Protein AF-G4ZGY5-F1 (afdb_monomer_lite)

Secondary structure (DSSP, 8-state):
-HHHHHHHHHHHHHHHTT-HHHHHHHHTTT---HHHHHHHHHHHHSSSS---HHHHHHHHHHHHHHTTSS-TTTSTT-PPPHHHHHHHHHHHH--TT-TTS--TTHHHHHHHHHHTS---HHHHHHHHHHHHHHT-HHHHHHHHT-TTS-HHHHHHHHHHHHHTT-HHHHHHH--TT--

Structure (mmCIF, N/CA/C/O backbone):
data_AF-G4ZGY5-F1
#
_entry.id   AF-G4ZGY5-F1
#
loop_
_atom_site.group_PDB
_atom_site.id
_atom_site.type_symbol
_atom_site.label_atom_id
_atom_site.label_alt_id
_atom_site.label_comp_id
_atom_site.label_asym_id
_atom_site.label_entity_id
_atom_site.label_seq_id
_atom_site.pdbx_PDB_ins_code
_atom_site.Cartn_x
_atom_site.Cartn_y
_atom_site.Cartn_z
_atom_site.occupancy
_atom_site.B_iso_or_equiv
_atom_site.auth_seq_id
_atom_site.auth_comp_id
_atom_site.auth_asym_id
_atom_site.auth_atom_id
_atom_site.pdbx_PDB_model_num
ATOM 1 N N . HIS A 1 1 ? 27.009 -0.955 -19.158 1.00 62.12 1 HIS A N 1
ATOM 2 C CA . HIS A 1 1 ? 26.757 -0.333 -17.836 1.00 62.12 1 HIS A CA 1
ATOM 3 C C . HIS A 1 1 ? 25.848 0.907 -17.907 1.00 62.12 1 HIS A C 1
ATOM 5 O O . HIS A 1 1 ? 24.784 0.879 -17.306 1.00 62.12 1 HIS A O 1
ATOM 11 N N . LYS A 1 2 ? 26.174 1.963 -18.680 1.00 75.44 2 LYS A N 1
ATOM 12 C CA . LYS A 1 2 ? 25.311 3.167 -18.809 1.00 75.44 2 LYS A CA 1
ATOM 13 C C . LYS A 1 2 ? 23.903 2.888 -19.371 1.00 75.44 2 LYS A C 1
ATOM 15 O O . LYS A 1 2 ? 22.945 3.500 -18.918 1.00 75.44 2 LYS A O 1
ATOM 20 N N . PHE A 1 3 ? 23.783 1.944 -20.307 1.00 82.50 3 PHE A N 1
ATOM 21 C CA . PHE A 1 3 ? 22.506 1.573 -20.931 1.00 82.50 3 PHE A CA 1
ATOM 22 C C . PHE A 1 3 ? 21.531 0.882 -19.958 1.00 82.50 3 PHE A C 1
ATOM 24 O O . PHE A 1 3 ? 20.380 1.285 -19.870 1.00 82.50 3 PHE A O 1
ATOM 31 N N . ILE A 1 4 ? 22.010 -0.058 -19.131 1.00 84.81 4 ILE A N 1
ATOM 32 C CA . ILE A 1 4 ? 21.195 -0.719 -18.089 1.00 84.81 4 ILE A CA 1
ATOM 33 C C . ILE A 1 4 ? 20.696 0.301 -17.057 1.00 84.81 4 ILE A C 1
ATOM 35 O O . ILE A 1 4 ? 19.529 0.302 -16.689 1.00 84.81 4 ILE A O 1
ATOM 39 N N . LYS A 1 5 ? 21.547 1.251 -16.648 1.00 89.06 5 LYS A N 1
ATOM 40 C CA . LYS A 1 5 ? 21.125 2.337 -15.750 1.00 89.06 5 LYS A CA 1
ATOM 41 C C . LYS A 1 5 ? 20.002 3.191 -16.357 1.00 89.06 5 LYS A C 1
ATOM 43 O O . LYS A 1 5 ? 19.111 3.627 -15.631 1.00 89.06 5 LYS A O 1
ATOM 48 N N . ALA A 1 6 ? 20.040 3.429 -17.670 1.00 91.81 6 ALA A N 1
ATOM 49 C CA . ALA A 1 6 ? 18.980 4.146 -18.373 1.00 91.81 6 ALA A CA 1
ATOM 50 C C . ALA A 1 6 ? 17.673 3.339 -18.411 1.00 91.81 6 ALA A C 1
ATOM 52 O O . ALA A 1 6 ? 16.624 3.918 -18.148 1.00 91.81 6 ALA A O 1
ATOM 53 N N . ILE A 1 7 ? 17.746 2.022 -18.648 1.00 90.25 7 ILE A N 1
ATOM 54 C CA . ILE A 1 7 ? 16.598 1.101 -18.587 1.00 90.25 7 ILE A CA 1
ATOM 55 C C . ILE A 1 7 ? 15.952 1.133 -17.197 1.00 90.25 7 ILE A C 1
ATOM 57 O O . ILE A 1 7 ? 14.754 1.378 -17.089 1.00 90.25 7 ILE A O 1
ATOM 61 N N . ASN A 1 8 ? 16.741 0.995 -16.129 1.00 91.00 8 ASN A N 1
ATOM 62 C CA . ASN A 1 8 ? 16.217 0.977 -14.760 1.00 91.00 8 ASN A CA 1
ATOM 63 C C . ASN A 1 8 ? 15.543 2.306 -14.381 1.00 91.00 8 ASN A C 1
ATOM 65 O O . ASN A 1 8 ? 14.470 2.325 -13.781 1.00 91.00 8 ASN A O 1
ATOM 69 N N . ASN A 1 9 ? 16.139 3.436 -14.771 1.00 93.12 9 ASN A N 1
ATOM 70 C CA . ASN A 1 9 ? 15.530 4.751 -14.560 1.00 93.12 9 ASN A CA 1
ATOM 71 C C . ASN A 1 9 ? 14.270 4.957 -15.420 1.00 93.12 9 ASN A C 1
ATOM 73 O O . ASN A 1 9 ? 13.319 5.589 -14.960 1.00 93.12 9 ASN A O 1
ATOM 77 N N . ALA A 1 10 ? 14.246 4.441 -16.653 1.00 95.19 10 ALA A N 1
ATOM 78 C CA . ALA A 1 10 ? 13.061 4.481 -17.505 1.00 95.19 10 ALA A CA 1
ATOM 79 C C . ALA A 1 10 ? 11.917 3.658 -16.901 1.00 95.19 10 ALA A C 1
ATOM 81 O O . ALA A 1 10 ? 10.786 4.135 -16.880 1.00 95.19 10 ALA A O 1
ATOM 82 N N . PHE A 1 11 ? 12.223 2.485 -16.341 1.00 94.56 11 PHE A N 1
ATOM 83 C CA . PHE A 1 11 ? 11.250 1.613 -15.686 1.00 94.56 11 PHE A CA 1
ATOM 84 C C . PHE A 1 11 ? 10.597 2.306 -14.496 1.00 94.56 11 PHE A C 1
ATOM 86 O O . PHE A 1 11 ? 9.376 2.432 -14.454 1.00 94.56 11 PHE A O 1
ATOM 93 N N . PHE A 1 12 ? 11.410 2.855 -13.591 1.00 92.62 12 PHE A N 1
ATOM 94 C CA . PHE A 1 12 ? 10.903 3.598 -12.440 1.00 92.62 12 PHE A CA 1
ATOM 95 C C . PHE A 1 12 ? 9.982 4.755 -12.858 1.00 92.62 12 PHE A C 1
ATOM 97 O O . PHE A 1 12 ? 8.886 4.902 -12.325 1.00 92.62 12 PHE A O 1
ATOM 104 N N . ARG A 1 13 ? 10.389 5.560 -13.850 1.00 92.56 13 ARG A N 1
ATOM 105 C CA . ARG A 1 13 ? 9.583 6.696 -14.333 1.00 92.56 13 ARG A CA 1
ATOM 106 C C . ARG A 1 13 ? 8.297 6.255 -15.025 1.00 92.56 13 ARG A C 1
ATOM 108 O O . ARG A 1 13 ? 7.273 6.908 -14.853 1.00 92.56 13 ARG A O 1
ATOM 115 N N . ALA A 1 14 ? 8.347 5.180 -15.807 1.00 94.31 14 ALA A N 1
ATOM 116 C CA . ALA A 1 14 ? 7.169 4.620 -16.453 1.00 94.31 14 ALA A CA 1
ATOM 117 C C . ALA A 1 14 ? 6.154 4.140 -15.408 1.00 94.31 14 ALA A C 1
ATOM 119 O O . ALA A 1 14 ? 4.981 4.491 -15.512 1.00 94.31 14 ALA A O 1
ATOM 120 N N . ALA A 1 15 ? 6.615 3.431 -14.374 1.00 93.12 15 ALA A N 1
ATOM 121 C CA . ALA A 1 15 ? 5.768 2.952 -13.288 1.00 93.12 15 ALA A CA 1
ATOM 122 C C . ALA A 1 15 ? 5.157 4.106 -12.474 1.00 93.12 15 ALA A C 1
ATOM 124 O O . ALA A 1 15 ? 3.945 4.148 -12.280 1.00 93.12 15 ALA A O 1
ATOM 125 N N . LEU A 1 16 ? 5.972 5.099 -12.102 1.00 89.75 16 LEU A N 1
ATOM 126 C CA . LEU A 1 16 ? 5.537 6.295 -11.370 1.00 89.75 16 LEU A CA 1
ATOM 127 C C . LEU A 1 16 ? 4.434 7.084 -12.100 1.00 89.75 16 LEU A C 1
ATOM 129 O O . LEU A 1 16 ? 3.570 7.683 -11.468 1.00 89.75 16 LEU A O 1
ATOM 133 N N . HIS A 1 17 ? 4.464 7.098 -13.434 1.00 89.56 17 HIS A N 1
ATOM 134 C CA . HIS A 1 17 ? 3.507 7.828 -14.273 1.00 89.56 17 HIS A CA 1
ATOM 135 C C . HIS A 1 17 ? 2.445 6.934 -14.932 1.00 89.56 17 HIS A C 1
ATOM 137 O O . HIS A 1 17 ? 1.798 7.366 -15.893 1.00 89.56 17 HIS A O 1
ATOM 143 N N . GLY A 1 18 ? 2.299 5.692 -14.464 1.00 90.94 18 GLY A N 1
ATOM 144 C CA . GLY A 1 18 ? 1.232 4.786 -14.889 1.00 90.94 18 GLY A CA 1
ATOM 145 C C . GLY A 1 18 ? 1.317 4.347 -16.349 1.00 90.94 18 GLY A C 1
ATOM 146 O O . GLY A 1 18 ? 0.303 4.134 -17.008 1.00 90.94 18 GLY A O 1
ATOM 147 N N . LYS A 1 19 ? 2.522 4.291 -16.925 1.00 94.19 19 LYS A N 1
ATOM 148 C CA . LYS A 1 19 ? 2.734 3.886 -18.321 1.00 94.19 19 LYS A CA 1
ATOM 149 C C . LYS A 1 19 ? 2.868 2.366 -18.415 1.00 94.19 19 LYS A C 1
ATOM 151 O O . LYS A 1 19 ? 3.948 1.873 -18.734 1.00 94.19 19 LYS A O 1
ATOM 156 N N . THR A 1 20 ? 1.779 1.636 -18.147 1.00 93.38 20 THR A N 1
ATOM 157 C CA . THR A 1 20 ? 1.752 0.160 -18.051 1.00 93.38 20 THR A CA 1
ATOM 158 C C . THR A 1 20 ? 2.390 -0.534 -19.257 1.00 93.38 20 THR A C 1
ATOM 160 O O . THR A 1 20 ? 3.246 -1.391 -19.077 1.00 93.38 20 THR A O 1
ATOM 163 N N . SER A 1 21 ? 2.085 -0.108 -20.487 1.00 93.69 21 SER A N 1
ATOM 164 C CA . SER A 1 21 ? 2.675 -0.699 -21.702 1.00 93.69 21 SER A CA 1
ATOM 165 C C . SER A 1 21 ? 4.195 -0.514 -21.801 1.00 93.69 21 SER A C 1
ATOM 167 O O . SER A 1 21 ? 4.912 -1.382 -22.295 1.00 93.69 21 SER A O 1
ATOM 169 N N . VAL A 1 22 ? 4.716 0.612 -21.305 1.00 95.25 22 VAL A N 1
ATOM 170 C CA . VAL A 1 22 ? 6.162 0.868 -21.246 1.00 95.25 22 VAL A CA 1
ATOM 171 C C . VAL A 1 22 ? 6.802 0.027 -20.142 1.00 95.25 22 VAL A C 1
ATOM 173 O O . VAL A 1 22 ? 7.892 -0.502 -20.338 1.00 95.25 22 VAL A O 1
ATOM 176 N N . VAL A 1 23 ? 6.127 -0.121 -18.999 1.00 93.50 23 VAL A N 1
ATOM 177 C CA . VAL A 1 23 ? 6.554 -1.005 -17.904 1.00 93.50 23 VAL A CA 1
ATOM 178 C C . VAL A 1 23 ? 6.661 -2.449 -18.396 1.00 93.50 23 VAL A C 1
ATOM 180 O O . VAL A 1 23 ? 7.712 -3.060 -18.222 1.00 93.50 23 VAL A O 1
ATOM 183 N N . GLU A 1 24 ? 5.633 -2.963 -19.071 1.00 91.56 24 GLU A N 1
ATOM 184 C CA . GLU A 1 24 ? 5.614 -4.302 -19.670 1.00 91.56 24 GLU A CA 1
ATOM 185 C C . GLU A 1 24 ? 6.781 -4.508 -20.646 1.00 91.56 24 GLU A C 1
ATOM 187 O O . GLU A 1 24 ? 7.550 -5.461 -20.508 1.00 91.56 24 GLU A O 1
ATOM 192 N N . PHE A 1 25 ? 6.979 -3.571 -21.580 1.00 90.62 25 PHE A N 1
ATOM 193 C CA . PHE A 1 25 ? 8.103 -3.620 -22.517 1.00 90.62 25 PHE A CA 1
ATOM 194 C C . PHE A 1 25 ? 9.457 -3.683 -21.796 1.00 90.62 25 PHE A C 1
ATOM 196 O O . PHE A 1 25 ? 10.327 -4.471 -22.167 1.00 90.62 25 PHE A O 1
ATOM 203 N N . LEU A 1 26 ? 9.646 -2.864 -20.756 1.00 91.31 26 LEU A N 1
ATOM 204 C CA . LEU A 1 26 ? 10.901 -2.799 -20.008 1.00 91.31 26 LEU A CA 1
ATOM 205 C C . LE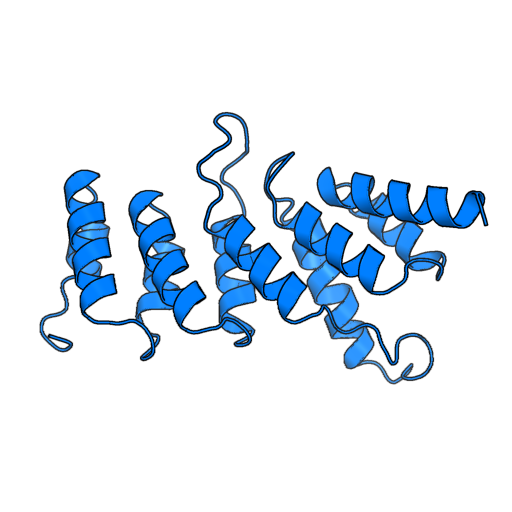U A 1 26 ? 11.154 -4.067 -19.183 1.00 91.31 26 LEU A C 1
ATOM 207 O O . LEU A 1 26 ? 12.301 -4.512 -19.135 1.00 91.31 26 LEU A O 1
ATOM 211 N N . LEU A 1 27 ? 10.121 -4.690 -18.608 1.00 87.88 27 LEU A N 1
ATOM 212 C CA . LEU A 1 27 ? 10.243 -6.013 -17.977 1.00 87.88 27 LEU A CA 1
ATOM 213 C C . LEU A 1 27 ? 10.678 -7.077 -18.989 1.00 87.88 27 LEU A C 1
ATOM 215 O O . LEU A 1 27 ? 11.577 -7.868 -18.703 1.00 87.88 27 LEU A O 1
ATOM 219 N N . GLY A 1 28 ? 10.124 -7.034 -20.204 1.00 85.50 28 GLY A N 1
ATOM 220 C CA . GLY A 1 28 ? 10.488 -7.934 -21.302 1.00 85.50 28 GLY A CA 1
ATOM 221 C C . GLY A 1 28 ? 11.960 -7.860 -21.730 1.00 85.50 28 GLY A C 1
ATOM 222 O O . GLY A 1 28 ? 12.449 -8.772 -22.393 1.00 85.50 28 GLY A O 1
ATOM 223 N N . THR A 1 29 ? 12.701 -6.819 -21.329 1.00 85.38 29 THR A N 1
ATOM 224 C CA . THR A 1 29 ? 14.145 -6.716 -21.606 1.00 85.38 29 THR A CA 1
ATOM 225 C C . THR A 1 29 ? 15.006 -7.645 -20.746 1.00 85.38 29 THR A C 1
ATOM 227 O O . THR A 1 29 ? 16.175 -7.844 -21.069 1.00 85.38 29 THR A O 1
ATOM 230 N N . GLY A 1 30 ? 14.475 -8.185 -19.640 1.00 84.25 30 GLY A N 1
ATOM 231 C CA . GLY A 1 30 ? 15.229 -9.039 -18.712 1.00 84.25 30 GLY A CA 1
ATOM 232 C C . GLY A 1 30 ? 16.366 -8.321 -17.968 1.00 84.25 30 GLY A C 1
ATOM 233 O O . GLY A 1 30 ? 17.267 -8.965 -17.436 1.00 84.25 30 GLY A O 1
ATOM 234 N N . HIS A 1 31 ? 16.372 -6.984 -17.963 1.00 84.62 31 HIS A N 1
ATOM 235 C CA . HIS A 1 31 ? 17.411 -6.166 -17.324 1.00 84.62 31 HIS A CA 1
ATOM 236 C C . HIS A 1 31 ? 16.954 -5.464 -16.041 1.00 84.62 31 HIS A C 1
ATOM 238 O O . HIS A 1 31 ? 17.760 -4.788 -15.396 1.00 84.62 31 HIS A O 1
ATOM 244 N N . ILE A 1 32 ? 15.683 -5.614 -15.669 1.00 86.81 32 ILE A N 1
ATOM 245 C CA . ILE A 1 32 ? 15.131 -5.063 -14.433 1.00 86.81 32 ILE A CA 1
ATOM 246 C C . ILE A 1 32 ? 15.464 -6.022 -13.298 1.00 86.81 32 ILE A C 1
ATOM 248 O O . ILE A 1 32 ? 14.959 -7.131 -13.271 1.00 86.81 32 ILE A O 1
ATOM 252 N N . GLY A 1 33 ? 16.336 -5.597 -12.384 1.00 84.31 33 GLY A N 1
ATOM 253 C CA . GLY A 1 33 ? 16.622 -6.358 -11.168 1.00 84.31 33 GLY A CA 1
ATOM 254 C C . GLY A 1 33 ? 15.600 -6.091 -10.052 1.00 84.31 33 GLY A C 1
ATOM 255 O O . GLY A 1 33 ? 14.904 -5.071 -10.103 1.00 84.31 33 GLY A O 1
ATOM 256 N N . PRO A 1 34 ? 15.582 -6.922 -8.995 1.00 84.38 34 PRO A N 1
ATOM 257 C CA . PRO A 1 34 ? 14.566 -6.893 -7.936 1.00 84.38 34 PRO A CA 1
ATOM 258 C C . PRO A 1 34 ? 14.459 -5.536 -7.227 1.00 84.38 34 PRO A C 1
ATOM 260 O O . PRO A 1 34 ? 13.371 -4.997 -7.082 1.00 84.38 34 PRO A O 1
ATOM 263 N N . GLU A 1 35 ? 15.583 -4.893 -6.897 1.00 87.81 35 GLU A N 1
ATOM 264 C CA . GLU A 1 35 ? 15.566 -3.564 -6.258 1.00 87.81 35 GLU A CA 1
ATOM 265 C C . GLU A 1 35 ? 14.933 -2.481 -7.157 1.00 87.81 35 GLU A C 1
ATOM 267 O O . GLU A 1 35 ? 14.282 -1.547 -6.692 1.00 87.81 35 GLU A O 1
ATOM 272 N N . THR A 1 36 ? 15.145 -2.576 -8.474 1.00 90.56 36 THR A N 1
ATOM 273 C CA . THR A 1 36 ? 14.540 -1.638 -9.433 1.00 90.56 36 THR A CA 1
ATOM 274 C C . THR A 1 36 ? 13.055 -1.930 -9.604 1.00 90.56 36 THR A C 1
ATOM 276 O O . THR A 1 36 ? 12.268 -0.989 -9.727 1.00 90.56 36 THR A O 1
ATOM 279 N N . PHE A 1 37 ? 12.683 -3.211 -9.587 1.00 91.06 37 PHE A N 1
ATOM 280 C CA . PHE A 1 37 ? 11.297 -3.651 -9.613 1.00 91.06 37 PHE A CA 1
ATOM 281 C C . PHE A 1 37 ? 10.525 -3.099 -8.413 1.00 91.06 37 PHE A C 1
ATOM 283 O O . PHE A 1 37 ? 9.548 -2.381 -8.614 1.00 91.06 37 PHE A O 1
ATOM 290 N N . ASP A 1 38 ? 11.022 -3.336 -7.196 1.00 91.31 38 ASP A N 1
ATOM 291 C CA . ASP A 1 38 ? 10.435 -2.862 -5.937 1.00 91.31 38 ASP A CA 1
ATOM 292 C C . ASP A 1 38 ? 10.202 -1.350 -5.964 1.00 91.31 38 ASP A C 1
ATOM 294 O O . ASP A 1 38 ? 9.090 -0.879 -5.742 1.00 91.31 38 ASP A O 1
ATOM 298 N N . LYS A 1 39 ? 11.213 -0.573 -6.368 1.00 91.44 39 LYS A N 1
ATOM 299 C CA . LYS A 1 39 ? 11.081 0.886 -6.511 1.00 91.44 39 LYS A CA 1
ATOM 300 C C . LYS A 1 39 ? 10.005 1.294 -7.516 1.00 91.44 39 LYS A C 1
ATOM 302 O O . LYS A 1 39 ? 9.318 2.294 -7.301 1.00 91.44 39 LYS A O 1
ATOM 307 N N . GLY A 1 40 ? 9.880 0.573 -8.630 1.00 92.25 40 GLY A N 1
ATOM 308 C CA . GLY A 1 40 ? 8.825 0.816 -9.613 1.00 92.25 40 GLY A CA 1
ATOM 309 C C . GLY A 1 40 ? 7.442 0.478 -9.061 1.00 92.25 40 GLY A C 1
ATOM 310 O O . GLY A 1 40 ? 6.529 1.289 -9.192 1.00 92.25 40 GLY A O 1
ATOM 311 N N . PHE A 1 41 ? 7.309 -0.665 -8.387 1.00 92.31 41 PHE A N 1
ATOM 312 C CA . PHE A 1 41 ? 6.081 -1.099 -7.726 1.00 92.31 41 PHE A CA 1
ATOM 313 C C . PHE A 1 41 ? 5.623 -0.102 -6.656 1.00 92.31 41 PHE A C 1
ATOM 315 O O . PHE A 1 41 ? 4.501 0.399 -6.711 1.00 92.31 41 PHE A O 1
ATOM 322 N N . GLU A 1 42 ? 6.517 0.285 -5.746 1.00 91.56 42 GLU A N 1
ATOM 323 C CA . GLU A 1 42 ? 6.250 1.323 -4.754 1.00 91.56 42 GLU A CA 1
ATOM 324 C C . GLU A 1 42 ? 5.850 2.653 -5.410 1.00 91.56 42 GLU A C 1
ATOM 326 O O . GLU A 1 42 ? 4.976 3.364 -4.910 1.00 91.56 42 GLU A O 1
ATOM 331 N N . GLY A 1 43 ? 6.526 3.035 -6.500 1.00 89.75 43 GLY A N 1
ATOM 332 C CA . GLY A 1 43 ? 6.246 4.260 -7.249 1.00 89.75 43 GLY A CA 1
ATOM 333 C C . GLY A 1 43 ? 4.841 4.266 -7.851 1.00 89.75 43 GLY A C 1
ATOM 334 O O . GLY A 1 43 ? 4.135 5.265 -7.727 1.00 89.75 43 GLY A O 1
ATOM 335 N N . ALA A 1 44 ? 4.419 3.142 -8.435 1.00 90.75 44 ALA A N 1
ATOM 336 C CA . ALA A 1 44 ? 3.076 2.962 -8.979 1.00 90.75 44 ALA A CA 1
ATOM 337 C C . ALA A 1 44 ? 1.996 3.006 -7.880 1.00 90.75 44 ALA A C 1
ATOM 339 O O . ALA A 1 44 ? 0.941 3.610 -8.084 1.00 90.75 44 ALA A O 1
ATOM 340 N N . ALA A 1 45 ? 2.281 2.461 -6.692 1.00 87.75 45 ALA A N 1
ATOM 341 C CA . ALA A 1 45 ? 1.358 2.478 -5.553 1.00 87.75 45 ALA A CA 1
ATOM 342 C C . ALA A 1 45 ? 1.100 3.891 -4.978 1.00 87.75 45 ALA A C 1
ATOM 344 O O . ALA A 1 45 ? 0.094 4.110 -4.299 1.00 87.75 45 ALA A O 1
ATOM 345 N N . GLY A 1 46 ? 1.952 4.873 -5.303 1.00 76.50 46 GLY A N 1
ATOM 346 C CA . GLY A 1 46 ? 1.688 6.302 -5.109 1.00 76.50 46 GLY A CA 1
ATOM 347 C C . GLY A 1 46 ? 2.780 7.071 -4.356 1.00 76.50 46 GLY A C 1
ATOM 348 O O . GLY A 1 46 ? 3.675 6.500 -3.750 1.00 76.50 46 GLY A O 1
ATOM 349 N N . THR A 1 47 ? 2.713 8.405 -4.447 1.00 62.53 47 THR A N 1
ATOM 350 C CA . THR A 1 47 ? 3.357 9.497 -3.656 1.00 62.53 47 THR A CA 1
ATOM 351 C C . THR A 1 47 ? 3.603 10.705 -4.562 1.0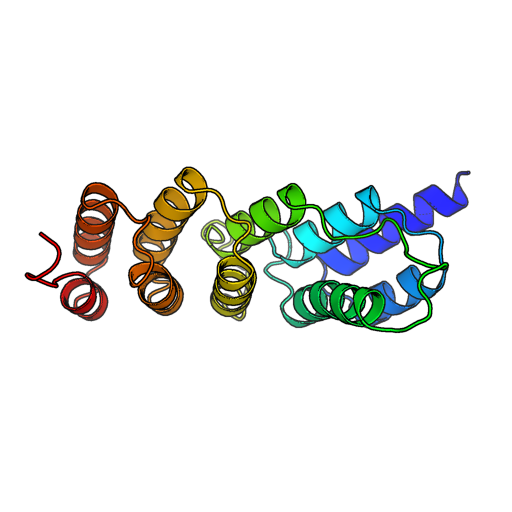0 62.53 47 THR A C 1
ATOM 353 O O . THR A 1 47 ? 3.396 11.837 -4.147 1.00 62.53 47 THR A O 1
ATOM 356 N N . THR A 1 48 ? 3.963 10.490 -5.832 1.00 56.66 48 THR A N 1
ATOM 357 C CA . THR A 1 48 ? 4.092 11.535 -6.865 1.00 56.66 48 THR A CA 1
ATOM 358 C C . THR A 1 48 ? 3.447 11.037 -8.158 1.00 56.66 48 THR A C 1
ATOM 360 O O . THR A 1 48 ? 3.842 9.997 -8.662 1.00 56.66 48 THR A O 1
ATOM 363 N N . GLY A 1 49 ? 2.448 11.751 -8.688 1.00 57.19 49 GLY A N 1
ATOM 364 C CA . GLY A 1 49 ? 1.668 11.327 -9.868 1.00 57.19 49 GLY A CA 1
ATOM 365 C C . GLY A 1 49 ? 0.327 10.653 -9.550 1.00 57.19 49 GLY A C 1
ATOM 366 O O . GLY A 1 49 ? -0.465 10.426 -10.460 1.00 57.19 49 GLY A O 1
ATOM 367 N N . GLY A 1 50 ? 0.044 10.402 -8.268 1.00 71.50 50 GLY A N 1
ATOM 368 C CA . GLY A 1 50 ? -1.138 9.663 -7.823 1.00 71.50 50 GLY A CA 1
ATOM 369 C C . GLY A 1 50 ? -0.934 8.151 -7.879 1.00 71.50 50 GLY A C 1
ATOM 370 O O . GLY A 1 50 ? 0.102 7.666 -8.331 1.00 71.50 50 GLY A O 1
ATOM 371 N N . THR A 1 51 ? -1.914 7.415 -7.373 1.00 81.69 51 THR A N 1
ATOM 372 C CA . THR A 1 51 ? -1.905 5.954 -7.382 1.00 81.69 51 THR A CA 1
ATOM 373 C C . THR A 1 51 ? -2.240 5.439 -8.781 1.00 81.69 51 THR A C 1
ATOM 375 O O . THR A 1 51 ? -3.293 5.749 -9.332 1.00 81.69 51 THR A O 1
ATOM 378 N N . GLN A 1 52 ? -1.332 4.660 -9.364 1.00 88.75 52 GLN A N 1
ATOM 379 C CA . GLN A 1 52 ? -1.455 4.096 -10.706 1.00 88.75 52 GLN A CA 1
ATOM 380 C C . GLN A 1 52 ? -2.061 2.699 -10.593 1.00 88.75 52 GLN A C 1
ATOM 382 O O . GLN A 1 52 ? -1.333 1.705 -10.585 1.00 88.75 52 GLN A O 1
ATOM 387 N N . LEU A 1 53 ? -3.386 2.624 -10.448 1.00 87.25 53 LEU A N 1
ATOM 388 C CA . LEU A 1 53 ? -4.104 1.371 -10.184 1.00 87.25 53 LEU A CA 1
ATOM 389 C C . LEU A 1 53 ? -3.725 0.257 -11.166 1.00 87.25 53 LEU A C 1
ATOM 391 O O . LEU A 1 53 ? -3.200 -0.774 -10.754 1.00 87.25 53 LEU A O 1
ATOM 395 N N . GLU A 1 54 ? -3.911 0.500 -12.464 1.00 89.81 54 GLU A N 1
ATOM 396 C CA . GLU A 1 54 ? -3.635 -0.484 -13.515 1.00 89.81 54 GLU A CA 1
ATOM 397 C C . GLU A 1 54 ? -2.182 -0.974 -13.474 1.00 89.81 54 GLU A C 1
ATOM 399 O O . GLU A 1 54 ? -1.923 -2.174 -13.463 1.00 89.81 54 GLU A O 1
ATOM 404 N N . THR A 1 55 ? -1.222 -0.050 -13.385 1.00 91.31 55 THR A N 1
ATOM 405 C CA . THR A 1 55 ? 0.204 -0.394 -13.350 1.00 91.31 55 THR A CA 1
ATOM 406 C C . THR A 1 55 ? 0.593 -1.132 -12.067 1.00 91.31 55 THR A C 1
ATOM 408 O O . THR A 1 55 ? 1.425 -2.034 -12.117 1.00 91.31 55 THR A O 1
ATOM 411 N N . THR A 1 56 ? -0.005 -0.791 -10.924 1.00 91.81 56 THR A N 1
ATOM 412 C CA . THR A 1 56 ? 0.290 -1.455 -9.644 1.00 91.81 56 THR A CA 1
ATOM 413 C C . THR A 1 56 ? -0.244 -2.882 -9.634 1.00 91.81 56 THR A C 1
ATOM 415 O O . THR A 1 56 ? 0.488 -3.798 -9.265 1.00 91.81 56 THR A O 1
ATOM 418 N N . LEU A 1 57 ? -1.482 -3.086 -10.103 1.00 90.31 57 LEU A N 1
ATOM 419 C CA . LEU A 1 57 ? -2.066 -4.417 -10.271 1.00 90.31 57 LEU A CA 1
ATOM 420 C C . LEU A 1 57 ? -1.273 -5.240 -11.286 1.00 90.31 57 LEU A C 1
ATOM 422 O O . LEU A 1 57 ? -0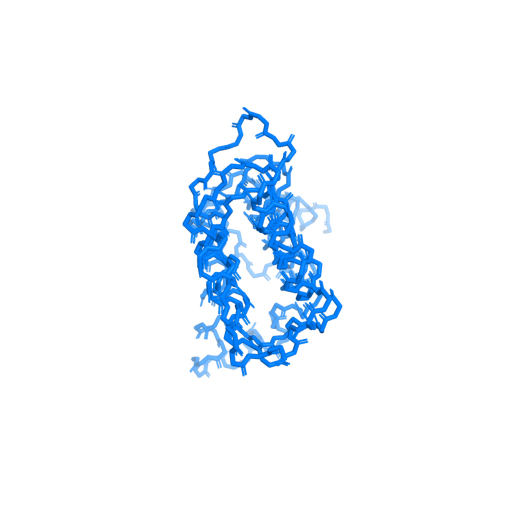.969 -6.401 -11.024 1.00 90.31 57 LEU A O 1
ATOM 426 N N . PHE A 1 58 ? -0.882 -4.638 -12.413 1.00 90.81 58 PHE A N 1
ATOM 427 C CA . PHE A 1 58 ? -0.036 -5.295 -13.404 1.00 90.81 58 PHE A CA 1
ATOM 428 C C . PHE A 1 58 ? 1.278 -5.773 -12.782 1.00 90.81 58 PHE A C 1
ATOM 430 O O . PHE A 1 58 ? 1.615 -6.944 -12.923 1.00 90.81 58 PHE A O 1
ATOM 437 N N . LEU A 1 59 ? 2.002 -4.915 -12.059 1.00 90.62 59 LEU A N 1
ATOM 438 C CA . LEU A 1 59 ? 3.260 -5.290 -11.406 1.00 90.62 59 LEU A CA 1
ATOM 439 C C . LEU A 1 59 ? 3.050 -6.375 -10.337 1.00 90.62 59 LEU A C 1
ATOM 441 O O . LEU A 1 59 ? 3.802 -7.348 -10.304 1.00 90.62 59 LEU A O 1
ATOM 445 N N . TYR A 1 60 ? 1.995 -6.261 -9.526 1.00 89.38 60 TYR A N 1
ATOM 446 C CA . TYR A 1 60 ? 1.643 -7.258 -8.512 1.00 89.38 60 TYR A CA 1
ATOM 447 C C . TYR A 1 60 ? 1.342 -8.638 -9.131 1.00 89.38 60 TYR A C 1
ATOM 449 O O . TYR A 1 60 ? 1.926 -9.652 -8.738 1.00 89.38 60 TYR A O 1
ATOM 457 N N . TYR A 1 61 ? 0.472 -8.699 -10.145 1.00 85.06 61 TYR A N 1
ATOM 458 C CA . TYR A 1 61 ? 0.049 -9.961 -10.759 1.00 85.06 61 TYR A CA 1
ATOM 459 C C . TYR A 1 61 ? 1.052 -10.543 -11.750 1.00 85.06 61 TYR A C 1
ATOM 461 O O . TYR A 1 61 ? 1.181 -11.765 -11.807 1.00 85.06 61 TYR A O 1
ATOM 469 N N . THR A 1 62 ? 1.793 -9.715 -12.493 1.00 76.44 62 THR A N 1
ATOM 470 C CA . THR A 1 62 ? 2.882 -10.186 -13.372 1.00 76.44 62 THR A CA 1
ATOM 471 C C . THR A 1 62 ? 3.878 -11.009 -12.565 1.00 76.44 62 THR A C 1
ATOM 473 O O . THR A 1 62 ? 4.327 -12.067 -13.008 1.00 76.44 62 THR A O 1
ATOM 476 N N . HIS A 1 63 ? 4.141 -10.590 -11.327 1.00 69.06 63 HIS A N 1
ATOM 477 C CA . HIS A 1 63 ? 5.005 -11.341 -10.437 1.00 69.06 63 HIS A CA 1
ATOM 478 C C . HIS A 1 63 ? 4.319 -12.589 -9.833 1.00 69.06 63 HIS A C 1
ATOM 480 O O . HIS A 1 63 ? 4.915 -13.668 -9.783 1.00 69.06 63 HIS A O 1
ATOM 486 N N . ARG A 1 64 ? 3.034 -12.505 -9.449 1.00 56.62 64 ARG A N 1
ATOM 487 C CA . ARG A 1 64 ? 2.268 -13.652 -8.907 1.00 56.62 64 ARG A CA 1
ATOM 488 C C . ARG A 1 64 ? 2.005 -14.767 -9.935 1.00 56.62 64 ARG A C 1
ATOM 490 O O . ARG A 1 64 ? 1.893 -15.929 -9.559 1.00 56.62 64 ARG A O 1
ATOM 497 N N . ALA A 1 65 ? 1.936 -14.441 -11.225 1.00 50.38 65 ALA A N 1
ATOM 498 C CA . ALA A 1 65 ? 1.827 -15.415 -12.314 1.00 50.38 65 ALA A CA 1
ATOM 499 C C . ALA A 1 65 ? 3.178 -16.083 -12.642 1.00 50.38 65 ALA A C 1
ATOM 501 O O . ALA A 1 65 ? 3.217 -17.268 -12.989 1.00 50.38 65 ALA A O 1
ATOM 502 N N . SER A 1 66 ? 4.287 -15.350 -12.483 1.00 51.69 66 SER A N 1
ATOM 503 C CA . SER A 1 66 ? 5.651 -15.875 -12.641 1.00 51.69 66 SER A CA 1
ATOM 504 C C . SER A 1 66 ? 5.997 -16.913 -11.563 1.00 51.69 66 SER A C 1
ATOM 506 O O . SER A 1 66 ? 6.583 -17.949 -11.871 1.00 51.69 66 SER A O 1
ATOM 508 N N . SER A 1 67 ? 5.533 -16.719 -10.321 1.00 49.19 67 SER A N 1
ATOM 509 C CA . SER A 1 67 ? 5.743 -17.682 -9.226 1.00 49.19 67 SER A CA 1
ATOM 510 C C . SER A 1 67 ? 4.912 -18.972 -9.339 1.00 49.19 67 SER A C 1
ATOM 512 O O . SER A 1 67 ? 5.271 -19.981 -8.731 1.00 49.19 67 SER A O 1
ATOM 514 N N . GLN A 1 68 ? 3.831 -18.972 -10.131 1.00 48.50 68 GLN A N 1
ATOM 515 C CA . GLN A 1 68 ? 2.944 -20.131 -10.336 1.00 48.50 68 GLN A CA 1
ATOM 516 C C . GLN A 1 68 ? 3.212 -20.906 -11.639 1.00 48.50 68 GLN A C 1
ATOM 518 O O . GLN A 1 68 ? 2.740 -22.033 -11.795 1.00 48.50 68 GLN A O 1
ATOM 523 N N . SER A 1 69 ? 3.981 -20.337 -12.569 1.00 47.31 69 SER A N 1
ATOM 524 C CA . SER A 1 69 ? 4.282 -20.949 -13.867 1.00 47.31 69 SER A CA 1
ATOM 525 C C . SER A 1 69 ? 5.611 -21.717 -13.825 1.00 47.31 69 SER A C 1
ATOM 527 O O . SER A 1 69 ? 6.606 -21.236 -13.298 1.00 47.31 69 SER A O 1
ATOM 529 N N . LEU A 1 70 ? 5.662 -22.909 -14.432 1.00 43.47 70 LEU A N 1
ATOM 530 C CA . LEU A 1 70 ? 6.794 -23.861 -14.406 1.00 43.47 70 LEU A CA 1
ATOM 531 C C . LEU A 1 70 ? 8.136 -23.351 -14.995 1.00 43.47 70 LEU A C 1
ATOM 533 O O . LEU A 1 70 ? 9.120 -24.092 -14.995 1.00 43.47 70 LEU A O 1
ATOM 537 N N . ASN A 1 71 ? 8.234 -22.091 -15.431 1.00 45.88 71 ASN A N 1
ATOM 538 C CA . ASN A 1 71 ? 9.482 -21.445 -15.870 1.00 45.88 71 ASN A CA 1
ATOM 539 C C . ASN A 1 71 ? 10.300 -20.905 -14.684 1.00 45.88 71 ASN A C 1
ATOM 541 O O . ASN A 1 71 ? 10.798 -19.781 -14.688 1.00 45.88 71 ASN A O 1
ATOM 545 N N . LYS A 1 72 ? 10.477 -21.771 -13.685 1.00 42.56 72 LYS A N 1
ATOM 546 C CA . LYS A 1 72 ? 11.132 -21.525 -12.397 1.00 42.56 72 LYS A CA 1
ATOM 547 C C . LYS A 1 72 ? 12.519 -20.863 -12.520 1.00 42.56 72 LYS A C 1
ATOM 549 O O . LYS A 1 72 ? 12.900 -20.070 -11.677 1.00 42.56 72 LYS A O 1
ATOM 554 N N . ARG A 1 73 ? 13.253 -21.114 -13.611 1.00 38.84 73 ARG A N 1
ATOM 555 C CA . ARG A 1 73 ? 14.667 -20.715 -13.760 1.00 38.84 73 ARG A CA 1
ATOM 556 C C . ARG A 1 73 ? 14.913 -19.293 -14.282 1.00 38.84 73 ARG A C 1
ATOM 558 O O . ARG A 1 73 ? 16.063 -18.871 -14.268 1.00 38.84 73 ARG A O 1
ATOM 565 N N . LEU A 1 74 ? 13.899 -18.573 -14.775 1.00 42.91 74 LEU A N 1
ATOM 566 C CA . LEU A 1 74 ? 14.096 -17.210 -15.308 1.00 42.91 74 LEU A CA 1
ATOM 567 C C . LEU A 1 74 ? 13.894 -16.104 -14.256 1.00 42.91 74 LEU A C 1
ATOM 569 O O . LEU A 1 74 ? 14.426 -15.018 -14.446 1.00 42.91 74 LEU A O 1
ATOM 573 N N . TYR A 1 75 ? 13.192 -16.388 -13.151 1.00 47.53 75 TYR A N 1
ATOM 574 C CA . TYR A 1 75 ? 12.731 -15.375 -12.180 1.00 47.53 75 TYR A CA 1
ATOM 575 C C . TYR A 1 75 ? 12.836 -15.832 -10.711 1.00 47.53 75 TYR A C 1
ATOM 577 O O . TYR A 1 75 ? 12.153 -15.320 -9.830 1.00 47.53 75 TYR A O 1
ATOM 585 N N . GLU A 1 76 ? 13.696 -16.814 -10.431 1.00 40.47 76 GLU A N 1
ATOM 586 C CA . GLU A 1 76 ? 13.783 -17.567 -9.163 1.00 40.47 76 GLU A CA 1
ATOM 587 C C . GLU A 1 76 ? 14.108 -16.715 -7.904 1.00 40.47 76 GLU A C 1
ATOM 589 O O . GLU A 1 76 ? 14.110 -17.251 -6.801 1.00 40.47 76 GLU A O 1
ATOM 594 N N . ASN A 1 77 ? 14.333 -15.399 -8.037 1.00 44.44 77 ASN A N 1
ATOM 595 C CA . ASN A 1 77 ? 14.776 -14.491 -6.966 1.00 44.44 77 ASN A CA 1
ATOM 596 C C . ASN A 1 77 ? 13.966 -13.177 -6.832 1.00 44.44 77 ASN A C 1
ATOM 598 O O . ASN A 1 77 ? 14.418 -12.272 -6.134 1.00 44.44 77 ASN A O 1
ATOM 602 N N . GLU A 1 78 ? 12.811 -13.027 -7.488 1.00 52.31 78 GLU A N 1
ATOM 603 C CA . GLU A 1 78 ? 12.191 -11.698 -7.692 1.00 52.31 78 GLU A CA 1
ATOM 604 C C . GLU A 1 78 ? 10.881 -11.438 -6.936 1.00 52.31 78 GLU A C 1
ATOM 606 O O . GLU A 1 78 ? 10.128 -10.548 -7.311 1.00 52.31 78 GLU A O 1
ATOM 611 N N . ASN A 1 79 ? 10.600 -12.151 -5.840 1.00 69.19 79 ASN A N 1
ATOM 612 C CA . ASN A 1 79 ? 9.429 -11.814 -5.024 1.00 69.19 79 ASN A CA 1
ATOM 613 C C . ASN A 1 79 ? 9.482 -10.340 -4.604 1.00 69.19 79 ASN A C 1
ATOM 615 O O . ASN A 1 79 ? 10.504 -9.916 -4.059 1.00 69.19 79 ASN A O 1
ATOM 619 N N . ILE A 1 80 ? 8.394 -9.592 -4.850 1.00 81.94 80 ILE A N 1
ATOM 620 C CA . ILE A 1 80 ? 8.242 -8.226 -4.332 1.00 81.94 80 ILE A CA 1
ATOM 621 C C . ILE A 1 80 ? 8.588 -8.296 -2.854 1.00 81.94 80 ILE A C 1
ATOM 623 O O . ILE A 1 80 ? 8.014 -9.112 -2.121 1.00 81.94 80 ILE A O 1
ATOM 627 N N . SER A 1 81 ? 9.574 -7.511 -2.433 1.00 87.94 81 SER A N 1
ATOM 628 C CA . SER A 1 81 ? 10.016 -7.605 -1.051 1.00 87.94 81 SER A CA 1
ATOM 629 C C . SER A 1 81 ? 8.875 -7.212 -0.115 1.00 87.94 81 SER A C 1
ATOM 631 O O . SER A 1 81 ? 8.068 -6.330 -0.421 1.00 87.94 81 SER A O 1
ATOM 633 N N . SER A 1 82 ? 8.806 -7.841 1.060 1.00 87.00 82 SER A N 1
ATOM 634 C CA . SER A 1 82 ? 7.826 -7.455 2.082 1.00 87.00 82 SER A CA 1
ATOM 635 C C . SER A 1 82 ? 7.924 -5.961 2.406 1.00 87.00 82 SER A C 1
ATOM 637 O O . SER A 1 82 ? 6.904 -5.316 2.630 1.00 87.00 82 SER A O 1
ATOM 639 N N . ASP A 1 83 ? 9.133 -5.395 2.359 1.00 90.12 83 ASP A N 1
ATOM 640 C CA . ASP A 1 83 ? 9.384 -3.965 2.550 1.00 90.12 83 ASP A CA 1
ATOM 641 C C . ASP A 1 83 ? 8.742 -3.112 1.448 1.00 90.12 83 ASP A C 1
ATOM 643 O O . ASP A 1 83 ? 8.125 -2.085 1.749 1.00 90.12 83 ASP A O 1
ATOM 647 N N . ALA A 1 84 ? 8.821 -3.547 0.187 1.00 90.94 84 ALA A N 1
ATOM 648 C CA . ALA A 1 84 ? 8.154 -2.885 -0.928 1.00 90.94 84 ALA A CA 1
ATOM 649 C C . ALA A 1 84 ? 6.626 -2.995 -0.824 1.00 90.94 84 ALA A C 1
ATOM 651 O O . ALA A 1 84 ? 5.935 -2.002 -1.057 1.00 90.94 84 ALA A O 1
ATOM 652 N N . ILE A 1 85 ? 6.082 -4.143 -0.394 1.00 90.94 85 ILE A N 1
ATOM 653 C CA . ILE A 1 85 ? 4.639 -4.295 -0.134 1.00 90.94 85 ILE A CA 1
ATOM 654 C C . ILE A 1 85 ? 4.186 -3.368 0.994 1.00 90.94 85 ILE A C 1
ATOM 656 O O . ILE A 1 85 ? 3.215 -2.631 0.835 1.00 90.94 85 ILE A O 1
ATOM 660 N N . VAL A 1 86 ? 4.910 -3.339 2.114 1.00 91.12 86 VAL A N 1
ATOM 661 C CA . VAL A 1 86 ? 4.615 -2.456 3.251 1.00 91.12 86 VAL A CA 1
ATOM 662 C C . VAL A 1 86 ? 4.696 -0.986 2.841 1.00 91.12 86 VAL A C 1
ATOM 664 O O . VAL A 1 86 ? 3.839 -0.186 3.219 1.00 91.12 86 VAL A O 1
ATOM 667 N N . THR A 1 87 ? 5.694 -0.619 2.039 1.00 91.50 87 THR A N 1
ATOM 668 C CA . THR A 1 87 ? 5.860 0.749 1.539 1.00 91.50 87 THR A CA 1
ATOM 669 C C . THR A 1 87 ? 4.734 1.133 0.582 1.00 91.50 87 THR A C 1
ATOM 671 O O . THR A 1 87 ? 4.142 2.202 0.737 1.00 91.50 87 THR A O 1
ATOM 674 N N . ALA A 1 88 ? 4.387 0.263 -0.366 1.00 91.06 88 ALA A N 1
ATOM 675 C CA . ALA A 1 88 ? 3.265 0.451 -1.279 1.00 91.06 88 ALA A CA 1
ATOM 676 C C . ALA A 1 88 ? 1.930 0.572 -0.528 1.00 91.06 88 ALA A C 1
ATOM 678 O O . ALA A 1 88 ? 1.148 1.479 -0.802 1.00 91.06 88 ALA A O 1
ATOM 679 N N . PHE A 1 89 ? 1.709 -0.271 0.481 1.00 91.88 89 PHE A N 1
ATOM 680 C CA . PHE A 1 89 ? 0.534 -0.226 1.344 1.00 91.88 89 PHE A CA 1
ATOM 681 C C . PHE A 1 89 ? 0.422 1.109 2.091 1.00 91.88 89 PHE A C 1
ATOM 683 O O . PHE A 1 89 ? -0.611 1.776 2.019 1.00 91.88 89 PHE A O 1
ATOM 690 N N . LYS A 1 90 ? 1.505 1.569 2.734 1.00 89.50 90 LYS A N 1
ATOM 691 C CA . LYS A 1 90 ? 1.540 2.883 3.402 1.00 89.50 90 LYS A CA 1
ATOM 692 C C . LYS A 1 90 ? 1.220 4.029 2.440 1.00 89.50 90 LYS A C 1
ATOM 694 O O . LYS A 1 90 ? 0.517 4.964 2.815 1.00 89.50 90 LYS A O 1
ATOM 699 N N . ARG A 1 91 ? 1.711 3.955 1.199 1.00 87.56 91 ARG A N 1
ATOM 700 C CA . ARG A 1 91 ? 1.460 4.956 0.147 1.00 87.56 91 ARG A CA 1
ATOM 701 C C . ARG A 1 91 ? 0.008 4.950 -0.328 1.00 87.56 91 ARG A C 1
ATOM 703 O O . ARG A 1 91 ? -0.557 6.024 -0.522 1.00 87.56 91 ARG A O 1
ATOM 710 N N . ALA A 1 92 ? -0.587 3.768 -0.471 1.00 87.31 92 ALA A N 1
ATOM 711 C CA . ALA A 1 92 ? -1.983 3.604 -0.861 1.00 87.31 92 ALA A CA 1
ATOM 712 C C . ALA A 1 92 ? -2.943 4.142 0.215 1.00 87.31 92 ALA A C 1
ATOM 714 O O . ALA A 1 92 ? -3.904 4.833 -0.113 1.00 87.31 92 ALA A O 1
ATOM 715 N N . VAL A 1 93 ? -2.651 3.896 1.498 1.00 86.12 93 VAL A N 1
ATOM 716 C CA . VAL A 1 93 ? -3.490 4.360 2.616 1.00 86.12 93 VAL A CA 1
ATOM 717 C C . VAL A 1 93 ? -3.286 5.848 2.926 1.00 86.12 93 VAL A C 1
ATOM 719 O O . VAL A 1 93 ? -4.253 6.578 3.131 1.00 86.12 93 VAL A O 1
ATOM 722 N N . GLY A 1 94 ? -2.033 6.312 2.953 1.00 76.12 94 GLY A N 1
ATOM 723 C CA . GLY A 1 94 ? -1.649 7.648 3.422 1.00 76.12 94 GLY A CA 1
ATOM 724 C C . GLY A 1 94 ? -1.730 8.767 2.379 1.00 76.12 94 GLY A C 1
ATOM 725 O O . GLY A 1 94 ? -1.187 9.846 2.611 1.00 76.12 94 GLY A O 1
ATOM 726 N N . GLY A 1 95 ? -2.366 8.542 1.227 1.00 62.84 95 GLY A N 1
ATOM 727 C CA . GLY A 1 95 ? -2.387 9.430 0.055 1.00 62.84 95 GLY A CA 1
ATOM 728 C C . GLY A 1 95 ? -3.045 10.816 0.211 1.00 62.84 95 GLY A C 1
ATOM 729 O O . GLY A 1 95 ? -3.433 11.409 -0.793 1.00 62.84 95 GLY A O 1
ATOM 730 N N . GLY A 1 96 ? -3.151 11.363 1.425 1.00 52.53 96 GLY A N 1
ATOM 731 C CA . GLY A 1 96 ? -3.842 12.617 1.753 1.00 52.53 96 GLY A CA 1
ATOM 732 C C . GLY A 1 96 ? -3.099 13.924 1.423 1.00 52.53 96 GLY A C 1
ATOM 733 O O . GLY A 1 96 ? -3.587 14.997 1.758 1.00 52.53 96 GLY A O 1
ATOM 734 N N . GLY A 1 97 ? -1.927 13.884 0.778 1.00 46.56 97 GLY A N 1
ATOM 735 C CA . GLY A 1 97 ? -1.103 15.084 0.543 1.00 46.56 97 GLY A CA 1
ATOM 736 C C . GLY A 1 97 ? -1.252 15.765 -0.823 1.00 46.56 97 GLY A C 1
ATOM 737 O O . GLY A 1 97 ? -0.774 16.885 -0.998 1.00 46.56 97 GLY A O 1
ATOM 738 N N . SER A 1 98 ? -1.874 15.123 -1.816 1.00 46.59 98 SER A N 1
ATOM 739 C CA . SER A 1 98 ? -1.949 15.685 -3.169 1.00 46.59 98 SER A CA 1
ATOM 740 C C . SER A 1 98 ? -3.375 16.082 -3.521 1.00 46.59 98 SER A C 1
ATOM 742 O O . SER A 1 98 ? -4.157 15.285 -4.028 1.00 46.59 98 SER A O 1
ATOM 744 N N . ILE A 1 99 ? -3.675 17.365 -3.325 1.00 46.03 99 ILE A N 1
ATOM 745 C CA . ILE A 1 99 ? -4.889 18.065 -3.782 1.00 46.03 99 ILE A CA 1
ATOM 746 C C . ILE A 1 99 ? -5.167 17.956 -5.304 1.00 46.03 99 ILE A C 1
ATOM 748 O O . ILE A 1 99 ? -6.173 18.478 -5.769 1.00 46.03 99 ILE A O 1
ATOM 752 N N . HIS A 1 100 ? -4.311 17.272 -6.078 1.00 43.03 100 HIS A N 1
ATOM 753 C CA . HIS A 1 100 ? -4.444 17.074 -7.528 1.00 43.03 100 HIS A CA 1
ATOM 754 C C . HIS A 1 100 ? -4.430 15.598 -7.977 1.00 43.03 100 HIS A C 1
ATOM 756 O O . HIS A 1 100 ? -4.495 15.339 -9.177 1.00 43.03 100 HIS A O 1
ATOM 762 N N . ALA A 1 101 ? -4.329 14.622 -7.068 1.00 45.62 101 ALA A N 1
ATOM 763 C CA . ALA A 1 101 ? -4.311 13.209 -7.446 1.00 45.62 101 ALA A CA 1
ATOM 764 C C . ALA A 1 101 ? -5.721 12.609 -7.362 1.00 45.62 101 ALA A C 1
ATOM 766 O O . ALA A 1 101 ? -6.395 12.713 -6.339 1.00 45.62 101 ALA A O 1
ATOM 767 N N . HIS A 1 102 ? -6.168 11.977 -8.448 1.00 47.91 102 HIS A N 1
ATOM 768 C CA . HIS A 1 102 ? -7.415 11.223 -8.483 1.00 47.91 102 HIS A CA 1
ATOM 769 C C . HIS A 1 102 ? -7.446 10.207 -7.328 1.00 47.91 102 HIS A C 1
ATOM 771 O O . HIS A 1 102 ? -6.607 9.316 -7.267 1.00 47.91 102 HIS A O 1
ATOM 777 N N . LYS A 1 103 ? -8.437 10.325 -6.433 1.00 52.75 103 LYS A N 1
ATOM 778 C CA . LYS A 1 103 ? -8.694 9.404 -5.304 1.00 52.75 103 LYS A CA 1
ATOM 779 C C . LYS A 1 103 ? -9.059 7.969 -5.731 1.00 52.75 103 LYS A C 1
ATOM 781 O O . LYS A 1 103 ? -9.319 7.111 -4.896 1.00 52.75 103 LYS A O 1
ATOM 786 N N . LEU A 1 104 ? -9.145 7.712 -7.034 1.00 55.22 104 LEU A N 1
ATOM 787 C CA . LEU A 1 104 ? -9.638 6.464 -7.605 1.00 55.22 104 LEU A CA 1
ATOM 788 C C . LEU A 1 104 ? -8.504 5.425 -7.605 1.00 55.22 104 LEU A C 1
ATOM 790 O O . LEU A 1 104 ? -7.498 5.612 -8.281 1.00 55.22 104 LEU A O 1
ATOM 794 N N . GLY A 1 105 ? -8.666 4.351 -6.826 1.00 59.81 105 GLY A N 1
ATOM 795 C CA . GLY A 1 105 ? -7.758 3.192 -6.791 1.00 59.81 105 GLY A CA 1
ATOM 796 C C . GLY A 1 105 ? -6.876 3.063 -5.542 1.00 59.81 105 GLY A C 1
ATOM 797 O O . GLY A 1 105 ? -6.286 2.008 -5.328 1.00 59.81 105 GLY A O 1
ATOM 798 N N . GLN A 1 106 ? -6.809 4.088 -4.685 1.00 73.31 106 GLN A N 1
ATOM 799 C CA . GLN A 1 106 ? -6.088 4.023 -3.402 1.00 73.31 106 GLN A CA 1
ATOM 800 C C . GLN A 1 106 ? -6.668 2.969 -2.442 1.00 73.31 106 GLN A C 1
ATOM 802 O O . GLN A 1 106 ? -5.894 2.140 -1.954 1.00 73.31 106 GLN A O 1
ATOM 807 N N . PRO A 1 107 ? -7.998 2.923 -2.219 1.00 83.06 107 PRO A N 1
ATOM 808 C CA . PRO A 1 107 ? -8.587 1.900 -1.363 1.00 83.06 107 PRO A CA 1
ATOM 809 C C . PRO A 1 107 ? -8.405 0.473 -1.877 1.00 83.06 107 PRO A C 1
ATOM 811 O O . PRO A 1 107 ? -8.093 -0.425 -1.103 1.00 83.06 107 PRO A O 1
ATOM 814 N N . GLU A 1 108 ? -8.533 0.269 -3.189 1.00 87.94 108 GLU A N 1
ATOM 815 C CA . GLU A 1 108 ? -8.439 -1.055 -3.810 1.00 87.94 108 GLU A CA 1
ATOM 816 C C . GLU A 1 108 ? -7.049 -1.675 -3.625 1.00 87.94 108 GLU A C 1
ATOM 818 O O . GLU A 1 108 ? -6.927 -2.825 -3.206 1.00 87.94 108 GLU A O 1
ATOM 823 N N . ILE A 1 109 ? -5.986 -0.894 -3.847 1.00 88.50 109 ILE A N 1
ATOM 824 C CA . ILE A 1 109 ? -4.612 -1.359 -3.616 1.00 88.50 109 ILE A CA 1
ATOM 825 C C . ILE A 1 109 ? -4.357 -1.573 -2.125 1.00 88.50 109 ILE A C 1
ATOM 827 O O . ILE A 1 109 ? -3.730 -2.561 -1.753 1.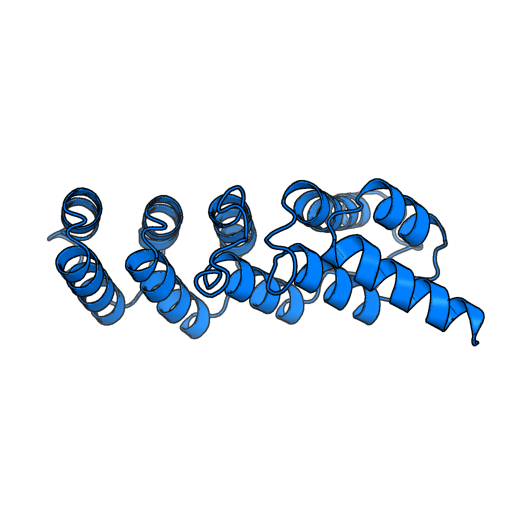00 88.50 109 ILE A O 1
ATOM 831 N N . ALA A 1 110 ? -4.834 -0.673 -1.261 1.00 90.56 110 ALA A N 1
ATOM 832 C CA . ALA A 1 110 ? -4.667 -0.828 0.180 1.00 90.56 110 ALA A CA 1
ATOM 833 C C . ALA A 1 110 ? -5.299 -2.135 0.685 1.00 90.56 110 ALA A C 1
ATOM 835 O O . ALA A 1 110 ? -4.656 -2.860 1.441 1.00 90.56 110 ALA A O 1
ATOM 836 N N . ILE A 1 111 ? -6.513 -2.454 0.229 1.00 91.25 111 ILE A N 1
ATOM 837 C CA . ILE A 1 111 ? -7.217 -3.700 0.555 1.00 91.25 111 ILE A CA 1
ATOM 838 C C . ILE A 1 111 ? -6.443 -4.907 0.017 1.00 91.25 111 ILE A C 1
ATOM 840 O O . ILE A 1 111 ? -6.130 -5.813 0.786 1.00 91.25 111 ILE A O 1
ATOM 844 N N . LEU A 1 112 ? -6.050 -4.892 -1.262 1.00 90.56 112 LEU A N 1
ATOM 845 C CA . LEU A 1 112 ? -5.290 -5.984 -1.880 1.00 90.56 112 LEU A CA 1
ATOM 846 C C . LEU A 1 112 ? -3.996 -6.300 -1.112 1.00 90.56 112 LEU A C 1
ATOM 848 O O . LEU A 1 112 ? -3.716 -7.457 -0.809 1.00 90.56 112 LEU A O 1
ATOM 852 N N . LEU A 1 113 ? -3.198 -5.275 -0.799 1.00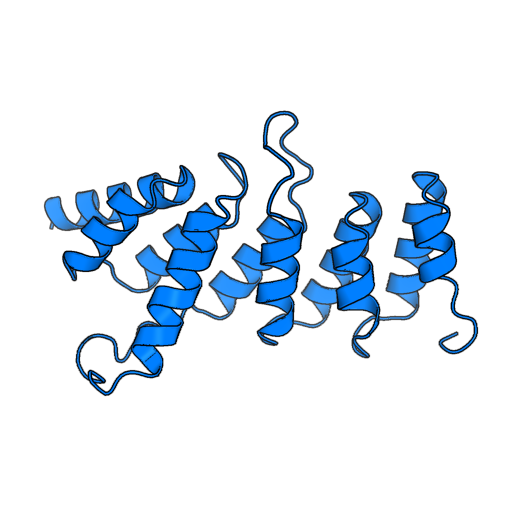 91.06 113 LEU A N 1
ATOM 853 C CA . LEU A 1 113 ? -1.915 -5.455 -0.112 1.00 91.06 113 LEU A CA 1
ATOM 854 C C . LEU A 1 113 ? -2.091 -5.812 1.366 1.00 91.06 113 LEU A C 1
ATOM 856 O O . LEU A 1 113 ? -1.247 -6.497 1.939 1.00 91.06 113 LEU A O 1
ATOM 860 N N . PHE A 1 114 ? -3.185 -5.376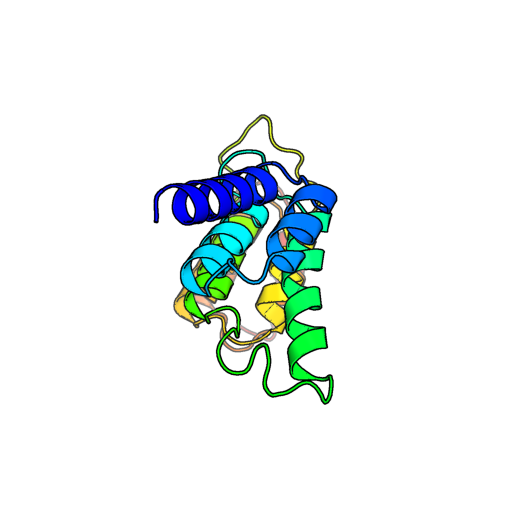 1.990 1.00 90.69 114 PHE A N 1
ATOM 861 C CA . PHE A 1 114 ? -3.534 -5.802 3.339 1.00 90.69 114 PHE A CA 1
ATOM 862 C C . PHE A 1 114 ? -3.862 -7.300 3.393 1.00 90.69 114 PHE A C 1
ATOM 864 O O . PHE A 1 114 ? -3.361 -8.008 4.271 1.00 90.69 114 PHE A O 1
ATOM 871 N N . GLU A 1 115 ? -4.643 -7.794 2.430 1.00 88.50 115 GLU A N 1
ATOM 872 C CA . GLU A 1 115 ? -5.011 -9.210 2.308 1.00 88.50 115 GLU A CA 1
ATOM 873 C C . GLU A 1 115 ? -3.819 -10.124 1.976 1.00 88.50 115 GLU A C 1
ATOM 875 O O . GLU A 1 115 ? -3.865 -11.318 2.275 1.00 88.50 115 GLU A O 1
ATOM 880 N N . ASP A 1 116 ? -2.724 -9.575 1.436 1.00 84.31 116 ASP A N 1
ATOM 881 C CA . ASP A 1 116 ? -1.460 -10.297 1.220 1.00 84.31 116 ASP A CA 1
ATOM 882 C C . ASP A 1 116 ? -0.815 -10.768 2.544 1.00 84.31 116 ASP A C 1
ATOM 884 O O . ASP A 1 116 ? -0.048 -11.730 2.581 1.00 84.31 116 ASP A O 1
ATOM 888 N N . GLY A 1 117 ? -1.180 -10.145 3.673 1.00 81.44 117 GLY A N 1
ATOM 889 C CA . GLY A 1 117 ? -0.877 -10.641 5.019 1.00 81.44 117 GLY A CA 1
ATOM 890 C C . GLY A 1 117 ? 0.533 -10.339 5.534 1.00 81.44 117 GLY A C 1
ATOM 891 O O . GLY A 1 117 ? 0.830 -10.626 6.695 1.00 81.44 117 GLY A O 1
ATOM 892 N N . CYS A 1 118 ? 1.395 -9.709 4.733 1.00 85.12 118 CYS A N 1
ATOM 893 C CA . CYS A 1 118 ? 2.761 -9.357 5.129 1.00 85.12 118 CYS A CA 1
ATOM 894 C C . CYS A 1 118 ? 2.868 -8.033 5.911 1.00 85.12 118 CYS A C 1
ATOM 896 O O . CYS A 1 118 ? 3.969 -7.633 6.290 1.00 85.12 118 CYS A O 1
ATOM 898 N N . ILE A 1 119 ? 1.750 -7.337 6.155 1.00 90.88 119 ILE A N 1
ATOM 899 C CA . ILE A 1 119 ? 1.748 -6.036 6.834 1.00 90.88 119 ILE A CA 1
ATOM 900 C C . ILE A 1 119 ? 1.975 -6.212 8.353 1.00 90.88 119 ILE A C 1
ATOM 902 O O . ILE A 1 119 ? 1.201 -6.921 9.013 1.00 90.88 119 ILE A O 1
ATOM 906 N N . PRO A 1 120 ? 3.002 -5.561 8.941 1.00 90.88 120 PRO A N 1
ATOM 907 C CA . PRO A 1 120 ? 3.262 -5.594 10.380 1.00 90.88 120 PRO A CA 1
ATOM 908 C C . PRO A 1 120 ? 2.173 -4.904 11.210 1.00 90.88 120 PRO A C 1
ATOM 910 O O . PRO A 1 120 ? 1.574 -3.924 10.770 1.00 90.88 120 PRO A O 1
ATOM 913 N N . LEU A 1 121 ? 1.993 -5.351 12.458 1.00 89.75 121 LEU A N 1
ATOM 914 C CA . LEU A 1 121 ? 1.003 -4.826 13.414 1.00 89.75 121 LEU A CA 1
ATOM 915 C C . LEU A 1 121 ? 1.022 -3.293 13.541 1.00 89.75 121 LEU A C 1
ATOM 917 O O . LEU A 1 121 ? -0.023 -2.659 13.421 1.00 89.75 121 LEU A O 1
ATOM 921 N N . GLU A 1 122 ? 2.197 -2.703 13.770 1.00 88.19 122 GLU A N 1
ATOM 922 C CA . GLU A 1 122 ? 2.330 -1.248 13.943 1.00 88.19 122 GLU A CA 1
ATOM 923 C C . GLU A 1 122 ? 1.846 -0.494 12.699 1.00 88.19 122 GLU A C 1
ATOM 925 O O . GLU A 1 122 ? 1.100 0.475 12.796 1.00 88.19 122 GLU A O 1
ATOM 930 N N . THR A 1 123 ? 2.172 -1.014 11.512 1.00 91.81 123 THR A N 1
ATOM 931 C CA . THR A 1 123 ? 1.724 -0.430 10.243 1.00 91.81 123 THR A CA 1
ATOM 932 C C . THR A 1 123 ? 0.216 -0.575 10.040 1.00 91.81 123 THR A C 1
ATOM 934 O O . THR A 1 123 ? -0.397 0.318 9.467 1.00 91.81 123 THR A O 1
ATOM 937 N N . ILE A 1 124 ? -0.404 -1.654 10.526 1.00 92.44 124 ILE A N 1
ATOM 938 C CA . ILE A 1 124 ? -1.862 -1.837 10.454 1.00 92.44 124 ILE A CA 1
ATOM 939 C C . ILE A 1 124 ? -2.582 -0.810 11.320 1.00 92.44 124 ILE A C 1
ATOM 941 O O . ILE A 1 124 ? -3.529 -0.187 10.851 1.00 92.44 124 ILE A O 1
ATOM 945 N N . ASN A 1 125 ? -2.138 -0.609 12.563 1.00 91.69 125 ASN A N 1
ATOM 946 C CA . ASN A 1 125 ? -2.767 0.360 13.463 1.00 91.69 125 ASN A CA 1
ATOM 947 C C . ASN A 1 125 ? -2.621 1.800 12.937 1.00 91.69 125 ASN A C 1
ATOM 949 O O . ASN A 1 125 ? -3.596 2.552 12.952 1.00 91.69 125 ASN A O 1
ATOM 953 N N . GLU A 1 126 ? -1.441 2.168 12.424 1.00 90.94 126 GLU A N 1
ATOM 954 C CA . GLU A 1 126 ? -1.210 3.467 11.769 1.00 90.94 126 GLU A CA 1
ATOM 955 C C . GLU A 1 126 ? -2.098 3.651 10.529 1.00 90.94 126 GLU A C 1
ATOM 957 O O . GLU A 1 126 ? -2.746 4.688 10.365 1.00 90.94 126 GLU A O 1
ATOM 962 N N . ALA A 1 127 ? -2.155 2.638 9.661 1.00 91.31 127 ALA A N 1
ATOM 963 C CA . ALA A 1 127 ? -2.958 2.665 8.445 1.00 91.31 127 ALA A CA 1
ATOM 964 C C . ALA A 1 127 ? -4.457 2.765 8.745 1.00 91.31 127 ALA A C 1
ATOM 966 O O . ALA A 1 127 ? -5.156 3.547 8.107 1.00 91.31 127 ALA A O 1
ATOM 967 N N . PHE A 1 128 ? -4.941 2.034 9.748 1.00 92.62 128 PHE A N 1
ATOM 968 C CA . PHE A 1 128 ? -6.335 2.078 10.177 1.00 92.62 128 PHE A CA 1
ATOM 969 C C . PHE A 1 128 ? -6.761 3.490 10.596 1.00 92.62 128 PHE A C 1
ATOM 971 O O . PHE A 1 128 ? -7.800 3.987 10.159 1.00 92.62 128 PHE A O 1
ATOM 978 N N . LEU A 1 129 ? -5.926 4.171 11.389 1.00 90.81 129 LEU A N 1
ATOM 979 C CA . LEU A 1 129 ? -6.174 5.555 11.785 1.00 90.81 129 LEU A CA 1
ATOM 980 C C . LEU A 1 129 ? -6.131 6.506 10.581 1.00 90.81 129 LEU A C 1
ATOM 982 O O . LEU A 1 129 ? -7.009 7.355 10.432 1.00 90.81 129 LEU A O 1
ATOM 986 N N . SER A 1 130 ? -5.130 6.354 9.711 1.00 88.94 130 SER A N 1
ATOM 987 C CA . SER A 1 130 ? -4.985 7.201 8.524 1.00 88.94 130 SER A CA 1
ATOM 988 C C . SER A 1 130 ? -6.166 7.047 7.560 1.00 88.94 130 SER A C 1
ATOM 990 O O . SER A 1 130 ? -6.674 8.044 7.049 1.00 88.94 130 SER A O 1
ATOM 992 N N . ALA A 1 131 ? -6.661 5.824 7.360 1.00 89.56 131 ALA A N 1
ATOM 993 C CA . ALA A 1 131 ? -7.849 5.558 6.557 1.00 89.56 131 ALA A CA 1
ATOM 994 C C . ALA A 1 131 ? -9.090 6.262 7.134 1.00 89.56 131 ALA A C 1
ATOM 996 O O . ALA A 1 131 ? -9.807 6.931 6.392 1.00 89.56 131 ALA A O 1
ATOM 997 N N . ALA A 1 132 ? -9.293 6.205 8.456 1.00 89.62 132 ALA A N 1
ATOM 998 C CA . ALA A 1 132 ? -10.408 6.884 9.119 1.00 89.62 132 ALA A CA 1
ATOM 999 C C . ALA A 1 132 ? -10.335 8.416 8.984 1.00 89.62 132 ALA A C 1
ATOM 1001 O O . ALA A 1 132 ? -11.343 9.063 8.711 1.00 89.62 132 ALA A O 1
ATOM 1002 N N . GLN A 1 133 ? -9.142 9.004 9.117 1.00 87.00 133 GLN A N 1
ATOM 1003 C CA . GLN A 1 133 ? -8.931 10.450 8.952 1.00 87.00 133 GLN A CA 1
ATOM 1004 C C . GLN A 1 133 ? -9.162 10.928 7.512 1.00 87.00 133 GLN A C 1
ATOM 1006 O O . GLN A 1 133 ? -9.627 12.047 7.298 1.00 87.00 133 GLN A O 1
ATOM 1011 N N . ASN A 1 134 ? -8.836 10.090 6.527 1.00 81.62 134 ASN A N 1
ATOM 1012 C CA . ASN A 1 134 ? -8.997 10.405 5.108 1.00 81.62 134 ASN A CA 1
ATOM 1013 C C . ASN A 1 134 ? -10.398 10.061 4.561 1.00 81.62 134 ASN A C 1
ATOM 1015 O O . ASN A 1 134 ? -10.687 10.374 3.404 1.00 81.62 134 ASN A O 1
ATOM 1019 N N . GLY A 1 135 ? -11.265 9.438 5.371 1.00 82.69 135 GLY A N 1
ATOM 1020 C CA . GLY A 1 135 ? -12.592 8.974 4.951 1.00 82.69 135 GLY A CA 1
ATOM 1021 C C . GLY A 1 135 ? -12.544 7.797 3.972 1.00 82.69 135 GLY A C 1
ATOM 1022 O O . GLY A 1 135 ? -13.401 7.682 3.100 1.00 82.69 135 GLY A O 1
ATOM 1023 N N . HIS A 1 136 ? -11.507 6.959 4.058 1.00 87.00 136 HIS A N 1
ATOM 1024 C CA . HIS A 1 136 ? -11.393 5.709 3.300 1.00 87.00 136 HIS A CA 1
ATOM 1025 C C . HIS A 1 136 ? -12.147 4.593 4.040 1.00 87.00 136 HIS A C 1
ATOM 1027 O O . HIS A 1 136 ? -11.547 3.668 4.592 1.00 87.00 136 HIS A O 1
ATOM 1033 N N . ASP A 1 137 ? -13.471 4.737 4.125 1.00 88.94 137 ASP A N 1
ATOM 1034 C CA . ASP A 1 137 ? -14.344 3.910 4.970 1.00 88.94 137 ASP A CA 1
ATOM 1035 C C . ASP A 1 137 ? -14.295 2.418 4.602 1.00 88.94 137 ASP A C 1
ATOM 1037 O O . ASP A 1 137 ? -14.349 1.558 5.479 1.00 88.94 137 ASP A O 1
ATOM 1041 N N . ASP A 1 138 ? -14.123 2.112 3.318 1.00 89.50 138 ASP A N 1
ATOM 1042 C CA . ASP A 1 138 ? -13.948 0.764 2.774 1.00 89.50 138 ASP A CA 1
ATOM 1043 C C . ASP A 1 138 ? -12.662 0.087 3.275 1.00 89.50 138 ASP A C 1
ATOM 1045 O O . ASP A 1 138 ? -12.678 -1.077 3.686 1.00 89.50 138 ASP A O 1
ATOM 1049 N N . VAL A 1 139 ? -11.555 0.832 3.320 1.00 90.81 139 VAL A N 1
ATOM 1050 C CA . VAL A 1 139 ? -10.287 0.374 3.905 1.00 90.81 139 VAL A CA 1
ATOM 1051 C C . VAL A 1 139 ? -10.452 0.129 5.405 1.00 90.81 139 VAL A C 1
ATOM 1053 O O . VAL A 1 139 ? -10.001 -0.902 5.914 1.00 90.81 139 VAL A O 1
ATOM 1056 N N . VAL A 1 140 ? -11.133 1.036 6.117 1.00 92.25 140 VAL A N 1
ATOM 1057 C CA . VAL A 1 140 ? -11.406 0.876 7.555 1.00 92.25 140 VAL A CA 1
ATOM 1058 C C . VAL A 1 140 ? -12.258 -0.369 7.807 1.00 92.25 140 VAL A C 1
ATOM 1060 O O . VAL A 1 140 ? -11.931 -1.162 8.690 1.00 92.25 140 VAL A O 1
ATOM 1063 N N . GLU A 1 141 ? -13.320 -0.588 7.032 1.00 90.38 141 GLU A N 1
ATOM 1064 C CA . GLU A 1 141 ? -14.198 -1.750 7.181 1.00 90.38 141 GLU A CA 1
ATOM 1065 C C . GLU A 1 141 ? -13.471 -3.070 6.888 1.00 90.38 141 GLU A C 1
ATOM 1067 O O . GLU A 1 141 ? -13.626 -4.040 7.642 1.00 90.38 141 GLU A O 1
ATOM 1072 N N . CYS A 1 142 ? -12.644 -3.102 5.837 1.00 90.88 142 CYS A N 1
ATOM 1073 C CA . CYS A 1 142 ? -11.799 -4.249 5.509 1.00 90.88 142 CYS A CA 1
ATOM 1074 C C . CYS A 1 142 ? -10.879 -4.606 6.688 1.00 90.88 142 CYS A C 1
ATOM 1076 O O . CYS A 1 142 ? -10.891 -5.738 7.182 1.00 90.88 142 CYS A O 1
ATOM 1078 N N . MET A 1 143 ? -10.142 -3.618 7.202 1.00 91.62 143 MET A N 1
ATOM 1079 C CA . MET A 1 143 ? -9.169 -3.823 8.274 1.00 91.62 143 MET A CA 1
ATOM 1080 C C . MET A 1 143 ? -9.823 -4.130 9.617 1.00 91.62 143 MET A C 1
ATOM 1082 O O . MET A 1 143 ? -9.300 -4.955 10.358 1.00 91.62 143 MET A O 1
ATOM 1086 N N . ARG A 1 144 ? -10.982 -3.538 9.938 1.00 87.94 144 ARG A N 1
ATOM 1087 C CA . ARG A 1 144 ? -11.664 -3.666 11.243 1.00 87.94 144 ARG A CA 1
ATOM 1088 C C . ARG A 1 144 ? -11.853 -5.118 11.700 1.00 87.94 144 ARG A C 1
ATOM 1090 O O . ARG A 1 144 ? -11.876 -5.390 12.903 1.00 87.94 144 ARG A O 1
ATOM 1097 N N . LYS A 1 145 ? -12.009 -6.059 10.766 1.00 84.81 145 LYS A N 1
ATOM 1098 C CA . LYS A 1 145 ? -12.179 -7.495 11.061 1.00 84.81 145 LYS A CA 1
ATOM 1099 C C . LYS A 1 145 ? -10.901 -8.148 11.596 1.00 84.81 145 LYS A C 1
ATOM 1101 O O . LYS A 1 145 ? -10.975 -9.194 12.246 1.00 84.81 145 LYS A O 1
ATOM 1106 N N . ASP A 1 146 ? -9.747 -7.528 11.386 1.00 88.19 146 ASP A N 1
ATOM 1107 C CA . ASP A 1 146 ? -8.469 -7.994 11.894 1.00 88.19 146 ASP A CA 1
ATOM 1108 C C . ASP A 1 146 ? -8.422 -7.900 13.425 1.00 88.19 146 ASP A C 1
ATOM 1110 O O . ASP A 1 146 ? -8.806 -6.911 14.050 1.00 88.19 146 ASP A O 1
ATOM 1114 N N . ARG A 1 147 ? -7.982 -8.988 14.059 1.00 87.81 147 ARG A N 1
ATOM 1115 C CA . ARG A 1 147 ? -7.860 -9.094 15.521 1.00 87.81 147 ARG A CA 1
ATOM 1116 C C . ARG A 1 147 ? -6.634 -8.367 16.063 1.00 87.81 147 ARG A C 1
ATOM 1118 O O . ARG A 1 147 ? -6.541 -8.180 17.269 1.00 87.81 147 ARG A O 1
ATOM 1125 N N . ARG A 1 148 ? -5.701 -8.002 15.186 1.00 89.19 148 ARG A N 1
ATOM 1126 C CA . ARG A 1 148 ? -4.479 -7.268 15.508 1.00 89.19 148 ARG A CA 1
ATOM 1127 C C . ARG A 1 148 ? -4.757 -5.800 15.828 1.00 89.19 148 ARG A C 1
ATOM 1129 O O . ARG A 1 148 ? -3.964 -5.187 16.532 1.00 89.19 148 ARG A O 1
ATOM 1136 N N . ILE A 1 149 ? -5.874 -5.244 15.356 1.00 89.88 149 ILE A N 1
ATOM 1137 C CA . ILE A 1 149 ? -6.221 -3.845 15.618 1.00 89.88 149 ILE A CA 1
ATOM 1138 C C . ILE A 1 149 ? -6.516 -3.650 17.100 1.00 89.88 149 ILE A C 1
ATOM 1140 O O . ILE A 1 149 ? -7.356 -4.339 17.683 1.00 89.88 149 ILE A O 1
ATOM 1144 N N . SER A 1 150 ? -5.824 -2.687 17.702 1.00 90.31 150 SER A N 1
ATOM 1145 C CA . SER A 1 150 ? -5.977 -2.392 19.123 1.00 90.31 150 SER A CA 1
ATOM 1146 C C . SER A 1 150 ? -7.286 -1.649 19.418 1.00 90.31 150 SER A C 1
ATOM 1148 O O . SER A 1 150 ? -7.769 -0.857 18.607 1.00 90.31 150 SER A O 1
ATOM 1150 N N . SER A 1 151 ? -7.835 -1.833 20.621 1.00 88.44 151 SER A N 1
ATOM 1151 C CA . SER A 1 151 ? -8.992 -1.055 21.094 1.00 88.44 151 SER A CA 1
ATOM 1152 C C . SER A 1 151 ? -8.709 0.451 21.108 1.00 88.44 151 SER A C 1
ATOM 1154 O O . SER A 1 151 ? -9.590 1.249 20.795 1.00 88.44 151 SER A O 1
ATOM 1156 N N . LYS A 1 152 ? -7.459 0.837 21.395 1.00 91.00 152 LYS A N 1
ATOM 1157 C CA . LYS A 1 152 ? -6.987 2.222 21.296 1.00 91.00 152 LYS A CA 1
ATOM 1158 C C . LYS A 1 152 ? -7.150 2.763 19.872 1.00 91.00 152 LYS A C 1
ATOM 1160 O O . LYS A 1 152 ? -7.742 3.822 19.702 1.00 91.00 152 LYS A O 1
ATOM 1165 N N . SER A 1 153 ? -6.692 2.023 18.863 1.00 91.56 153 SER A N 1
ATOM 1166 C CA . SER A 1 153 ? -6.815 2.416 17.452 1.00 91.56 153 SER A CA 1
ATOM 1167 C C . SER A 1 153 ? -8.275 2.516 17.001 1.00 91.56 153 SER A C 1
ATOM 1169 O O . SER A 1 153 ? -8.616 3.434 16.261 1.00 91.56 153 SER A O 1
ATOM 1171 N N . ILE A 1 154 ? -9.159 1.634 17.489 1.00 91.62 154 ILE A N 1
ATOM 1172 C CA . ILE A 1 154 ? -10.611 1.737 17.250 1.00 91.62 154 ILE A CA 1
ATOM 1173 C C . ILE A 1 154 ? -11.172 3.034 17.848 1.00 91.62 154 ILE A C 1
ATOM 1175 O O . ILE A 1 154 ? -11.898 3.755 17.166 1.00 91.62 154 ILE A O 1
ATOM 1179 N N . GLY A 1 155 ? -10.814 3.361 19.093 1.00 92.56 155 GLY A N 1
ATOM 1180 C CA . GLY A 1 155 ? -11.252 4.594 19.753 1.00 92.56 155 GLY A CA 1
ATOM 1181 C C . GLY A 1 155 ? -10.750 5.865 19.058 1.00 92.56 155 GLY A C 1
ATOM 1182 O O . GLY A 1 155 ? -11.513 6.815 18.886 1.00 92.56 155 GLY A O 1
ATOM 1183 N N . GLU A 1 156 ? -9.494 5.876 18.607 1.00 93.56 156 GLU A N 1
ATOM 1184 C CA . GLU A 1 156 ? -8.919 6.997 17.853 1.00 93.56 156 GLU A CA 1
ATOM 1185 C C . GLU A 1 156 ? -9.584 7.168 16.480 1.00 93.56 156 GLU A C 1
ATOM 1187 O O . GLU A 1 156 ? -9.922 8.289 16.103 1.00 93.56 156 GLU A O 1
ATOM 1192 N N . ALA A 1 157 ? -9.849 6.073 15.759 1.00 92.31 157 ALA A N 1
ATOM 1193 C CA . ALA A 1 157 ? -10.583 6.114 14.495 1.00 92.31 157 ALA A CA 1
ATOM 1194 C C . ALA A 1 157 ? -12.030 6.601 14.681 1.00 92.31 157 ALA A C 1
ATOM 1196 O O . ALA A 1 157 ? -12.523 7.381 13.870 1.00 92.31 157 ALA A O 1
ATOM 1197 N N . PHE A 1 158 ? -12.698 6.202 15.770 1.00 93.06 158 PHE A N 1
ATOM 1198 C CA . PHE A 1 158 ? -14.039 6.685 16.108 1.00 93.06 158 PHE A CA 1
ATOM 1199 C C . PHE A 1 158 ? -14.039 8.196 16.382 1.00 93.06 158 PHE A C 1
ATOM 1201 O O . PHE A 1 158 ? -14.887 8.924 15.864 1.00 93.06 158 PHE A O 1
ATOM 1208 N N . ALA A 1 159 ? -13.059 8.689 17.146 1.00 93.62 159 ALA A N 1
ATOM 1209 C CA . ALA A 1 159 ? -12.893 10.119 17.393 1.00 93.62 159 ALA A CA 1
ATOM 1210 C C . ALA A 1 159 ? -12.579 10.897 16.102 1.00 93.62 159 ALA A C 1
ATOM 1212 O O . ALA A 1 159 ? -13.122 11.983 15.899 1.00 93.62 159 ALA A O 1
ATOM 1213 N N . ALA A 1 160 ? -11.752 10.337 15.212 1.00 91.00 160 ALA A N 1
ATOM 1214 C CA . ALA A 1 160 ? -11.467 10.919 13.902 1.00 91.00 160 ALA A CA 1
ATOM 1215 C C . ALA A 1 160 ? -12.734 11.004 13.035 1.00 91.00 160 ALA A C 1
ATOM 1217 O O . ALA A 1 160 ? -13.046 12.075 12.518 1.00 91.00 160 ALA A O 1
ATOM 1218 N N . ALA A 1 161 ? -13.514 9.921 12.955 1.00 90.75 161 ALA A N 1
ATOM 1219 C CA . ALA A 1 161 ? -14.786 9.891 12.238 1.00 90.75 161 ALA A CA 1
ATOM 1220 C C . ALA A 1 161 ? -15.761 10.961 12.760 1.00 90.75 161 ALA A C 1
ATOM 1222 O O . ALA A 1 161 ? -16.372 11.675 11.965 1.00 90.75 161 ALA A O 1
ATOM 1223 N N . ALA A 1 162 ? -15.840 11.139 14.085 1.00 91.94 162 ALA A N 1
ATOM 1224 C CA . ALA A 1 162 ? -16.640 12.193 14.707 1.00 91.94 162 ALA A CA 1
ATOM 1225 C C . ALA A 1 162 ? -16.146 13.601 14.345 1.00 91.94 162 ALA A C 1
ATOM 1227 O O . ALA A 1 162 ? -16.950 14.459 13.980 1.00 91.94 162 ALA A O 1
ATOM 1228 N N . GLY A 1 163 ? -14.830 13.832 14.384 1.00 90.31 163 GLY A N 1
ATOM 1229 C CA . GLY A 1 163 ? -14.219 15.101 13.974 1.00 90.31 163 GLY A CA 1
ATOM 1230 C C . GLY A 1 163 ? -14.470 15.448 12.502 1.00 90.31 163 GLY A C 1
ATOM 1231 O O . GLY A 1 163 ? -14.607 16.621 12.162 1.00 90.31 163 GLY A O 1
ATOM 1232 N N . CYS A 1 164 ? -14.588 14.435 11.642 1.00 85.25 164 CYS A N 1
ATOM 1233 C CA . CYS A 1 164 ? -14.917 14.580 10.224 1.00 85.25 164 CYS A CA 1
ATOM 1234 C C . CYS A 1 164 ? -16.431 14.608 9.935 1.00 85.25 164 CYS A C 1
ATOM 1236 O O . CYS A 1 164 ? -16.820 14.789 8.782 1.00 85.25 164 CYS A O 1
ATOM 1238 N N . GLY A 1 165 ? -17.293 14.413 10.941 1.00 89.31 165 GLY A N 1
ATOM 1239 C CA . GLY A 1 165 ? -18.747 14.316 10.765 1.00 89.31 165 GLY A CA 1
ATOM 1240 C C . GLY A 1 165 ? -19.222 13.039 10.055 1.00 89.31 165 GLY A C 1
ATOM 1241 O O . GLY A 1 165 ? -20.368 12.980 9.606 1.00 89.31 165 GLY A O 1
ATOM 1242 N N . ASN A 1 166 ? -18.375 12.010 9.944 1.00 89.62 166 ASN A N 1
ATOM 1243 C CA . ASN A 1 166 ? -18.702 10.756 9.267 1.00 89.62 166 ASN A CA 1
ATOM 1244 C C . ASN A 1 166 ? -19.493 9.816 10.192 1.00 89.62 166 ASN A C 1
ATOM 1246 O O . ASN A 1 166 ? -18.946 8.907 10.819 1.00 89.62 166 ASN A O 1
ATOM 1250 N N . SER A 1 167 ? -20.804 10.047 10.270 1.00 90.62 167 SER A N 1
ATOM 1251 C CA . SER A 1 167 ? -21.703 9.283 11.147 1.00 90.62 167 SER A CA 1
ATOM 1252 C C . SER A 1 167 ? -21.788 7.799 10.765 1.00 90.62 167 SER A C 1
ATOM 1254 O O . SER A 1 167 ? -21.850 6.954 11.650 1.00 90.62 167 SER A O 1
ATOM 1256 N N . ALA A 1 168 ? -21.715 7.464 9.473 1.00 90.06 168 ALA A N 1
ATOM 1257 C CA . ALA A 1 168 ? -21.749 6.075 9.012 1.00 90.06 168 ALA A CA 1
ATOM 1258 C C . ALA A 1 168 ? -20.513 5.290 9.483 1.00 90.06 168 ALA A C 1
ATOM 1260 O O . ALA A 1 168 ? -20.630 4.172 9.990 1.00 90.06 168 ALA A O 1
ATOM 1261 N N . LEU A 1 169 ? -19.324 5.897 9.387 1.00 89.94 169 LEU A N 1
ATOM 1262 C CA . LEU A 1 169 ? -18.102 5.290 9.907 1.00 89.94 169 LEU A CA 1
ATOM 1263 C C . LEU A 1 169 ? -18.134 5.171 11.436 1.00 89.94 169 LEU A C 1
ATOM 1265 O O . LEU A 1 169 ? -17.710 4.148 11.974 1.00 89.94 169 LEU A O 1
ATOM 1269 N N . MET A 1 170 ? -18.671 6.173 12.140 1.00 91.38 170 MET A N 1
ATOM 1270 C CA . MET A 1 170 ? -18.876 6.093 13.590 1.00 91.38 170 MET A CA 1
ATOM 1271 C C . MET A 1 170 ? -19.775 4.915 13.970 1.00 91.38 170 MET A C 1
ATOM 1273 O O . MET A 1 170 ? -19.400 4.144 14.847 1.00 91.38 170 MET A O 1
ATOM 1277 N N . GLU A 1 171 ? -20.927 4.755 13.313 1.00 89.31 171 GLU A N 1
ATOM 1278 C CA . GLU A 1 171 ? -21.846 3.633 13.544 1.00 89.31 171 GLU A CA 1
ATOM 1279 C C . GLU A 1 171 ? -21.176 2.287 13.270 1.00 89.31 171 GLU A C 1
ATOM 1281 O O . GLU A 1 171 ? -21.329 1.353 14.053 1.00 89.31 171 GLU A O 1
ATOM 1286 N N . SER A 1 172 ? -20.376 2.195 12.203 1.00 87.56 172 SER A N 1
ATOM 1287 C CA . SER A 1 172 ? -19.584 0.997 11.927 1.00 87.56 172 SER A CA 1
ATOM 1288 C C . SER A 1 172 ? -18.606 0.722 13.072 1.00 87.56 172 SER A C 1
ATOM 1290 O O . SER A 1 172 ? -18.605 -0.367 13.637 1.00 87.56 172 SER A O 1
ATOM 1292 N N . LEU A 1 173 ? -17.794 1.696 13.478 1.00 87.94 173 LEU A N 1
ATOM 1293 C CA . LEU A 1 173 ? -16.798 1.513 14.540 1.00 87.94 173 LEU A CA 1
ATOM 1294 C C . LEU A 1 173 ? -17.420 1.290 15.928 1.00 87.94 173 LEU A C 1
ATOM 1296 O O . LEU A 1 173 ? -16.772 0.705 16.800 1.00 87.94 173 LEU A O 1
ATOM 1300 N N . TYR A 1 174 ? -18.669 1.708 16.125 1.00 83.50 174 TYR A N 1
ATOM 1301 C CA . TYR A 1 174 ? -19.436 1.499 17.343 1.00 83.50 174 TYR A CA 1
ATOM 1302 C C . TYR A 1 174 ? -19.995 0.071 17.405 1.00 83.50 174 TYR A C 1
ATOM 1304 O O . TYR A 1 174 ? -21.166 -0.193 17.147 1.00 83.50 174 TYR A O 1
ATOM 1312 N N . ASP A 1 175 ? -19.139 -0.877 17.780 1.00 69.44 175 ASP A N 1
ATOM 1313 C CA . ASP A 1 175 ? -19.548 -2.246 18.087 1.00 69.44 175 ASP A CA 1
ATOM 1314 C C . ASP A 1 175 ? -19.242 -2.578 19.542 1.00 69.44 175 ASP A C 1
ATOM 1316 O O . ASP A 1 175 ? -18.104 -2.839 19.941 1.00 69.44 175 ASP A O 1
ATOM 1320 N N . THR A 1 176 ? -20.304 -2.582 20.344 1.00 55.38 176 THR A N 1
ATOM 1321 C CA . THR A 1 176 ? -20.282 -2.796 21.794 1.00 55.38 176 THR A CA 1
ATOM 1322 C C . THR A 1 176 ? -19.820 -4.197 22.207 1.00 55.38 176 THR A C 1
ATOM 1324 O O . THR A 1 176 ? -19.773 -4.482 23.397 1.00 55.38 176 THR A O 1
ATOM 1327 N N . LYS A 1 177 ? -19.512 -5.101 21.262 1.00 55.44 177 LYS A N 1
ATOM 1328 C CA . LYS A 1 177 ? -19.038 -6.468 21.547 1.00 55.44 177 LYS A CA 1
ATOM 1329 C C . LYS A 1 177 ? -17.514 -6.637 21.534 1.00 55.44 177 LYS A C 1
ATOM 1331 O O . LYS A 1 177 ? -17.043 -7.739 21.813 1.00 55.44 177 LYS A O 1
ATOM 1336 N N . ARG A 1 178 ? -16.740 -5.600 21.188 1.00 52.06 178 ARG A N 1
ATOM 1337 C CA . ARG A 1 178 ? -15.258 -5.628 21.208 1.00 52.06 178 ARG A CA 1
ATOM 1338 C C . ARG A 1 178 ? -14.625 -4.672 22.230 1.00 52.06 178 ARG A C 1
ATOM 1340 O O . ARG A 1 178 ? -13.398 -4.598 22.275 1.00 52.06 178 ARG A O 1
ATOM 1347 N N . VAL A 1 179 ? -15.444 -3.963 23.010 1.00 42.72 179 VAL A N 1
ATOM 1348 C CA . VAL A 1 179 ? -15.016 -3.143 24.157 1.00 42.72 179 VAL A CA 1
ATOM 1349 C C . VAL A 1 179 ? -15.090 -3.976 25.428 1.00 42.72 179 VAL A C 1
ATOM 1351 O O . VAL A 1 179 ? -16.112 -4.678 25.593 1.00 42.72 179 VAL A O 1
#

Sequence (179 aa):
HKFIKAINNAFFRAALHGKTSVVEFLLGTGHIGPETFDKGFEGAAGTTGGTQLETTLFLYYTHRASSQSLNKRLYENENISSDAIVTAFKRAVGGGGSIHAHKLGQPEIAILLFEDGCIPLETINEAFLSAAQNGHDDVVECMRKDRRISSKSIGEAFAAAAGCGNSALMESLYDTKRV

pLDDT: mean 81.24, std 15.96, range [38.84, 95.25]

Radius of gyration: 18.08 Å; chains: 1; bounding box: 49×42×47 Å

Organism: Phytophthora sojae (strain P6497) (NCBI:txid1094619)

Foldseek 3Di:
DVVLVVLLVQLLVCLLQLVQVSVVVSVVVLSQDQVSLLSSLLSCLDDHNAHNQVNNVCSQVVVVVVVVDPPCPSCVDRDNDLVSLLSSLCRLQQVPPDPPHDVPRSLVSNLVSVVVVSHDLVSLLVSLLSCLLVVVLSNNLSSVPDPSHDPVSLVSSLVSCVVVVVVVSNVVSPDPPVD